Protein AF-A0A957ZGI3-F1 (afdb_monomer)

Nearest PDB structures (foldseek):
  1rm6-assembly1_D  TM=9.219E-01  e=2.304E-09  Thauera aromatica
  3hrd-assembly1_F  TM=8.662E-01  e=4.071E-09  Eubacterium barkeri
  8uem-assembly1_D  TM=8.784E-01  e=5.242E-09  Mycolicibacterium smegmatis MC2 155
  2w55-assembly4_H  TM=9.104E-01  e=8.692E-09  Rhodobacter capsulatus
  4zoh-assembly1_A-2  TM=8.832E-01  e=1.977E-08  Sulfurisphaera tokodaii str. 7

Sequence (151 aa):
ASIKLNDDGSFNLLVGATDLGTGSDTVLAQIAAETLGVPLEQIIIYSSDTDFTPFDTGAYASSTTYISGGAVLKAAEEVREQIVRHAANHLLTGMDADRLWLEDGAVVAPDGRRVSLETVALHSLHQADQHQIMATASHMSYISPPPFAAQ

Radius of gyration: 16.63 Å; Cα contacts (8 Å, |Δi|>4): 293; chains: 1; bounding box: 42×40×41 Å

Solvent-accessible surface area (backbone atoms only — not comparable to full-atom values): 8278 Å² total; per-residue (Å²): 40,33,34,34,63,34,62,82,44,32,31,44,37,27,28,28,50,46,64,88,83,79,52,50,63,59,55,42,38,44,49,34,16,63,63,51,19,35,61,57,91,40,47,48,75,45,60,61,40,81,93,79,21,43,92,50,98,42,69,51,93,88,36,44,70,62,37,54,29,45,5,34,43,51,11,28,51,53,31,41,49,52,53,37,45,49,35,20,73,72,75,44,65,96,45,63,41,91,64,45,46,58,50,85,44,20,45,36,41,88,90,69,53,71,44,44,35,27,58,51,35,43,36,30,46,74,72,45,90,64,40,79,57,51,31,71,29,78,51,83,75,99,66,81,82,82,87,83,85,87,133

Foldseek 3Di:
DKWFQDLQLAIEAAFAADDPPPCLQVLLLVLLCVLQQEPSVSYHYDYNDPVPHDDDPYDDPVCSCPFRSVQSNVFSNQLQLVLLVLCDVPPVDPDDSVQWDHHHQWIAHPVGDTDHSSRSQCCCCPPPVVDTRMGGGGGDDPDDDDDDDDD

Secondary structure (DSSP, 8-state):
-EEEE-TTS-EEEEE-PPPSSS-HHHHHHHHHHHHHT--GGGEEEEES-TTTSPP---S-TT-HHHHHHHHHHHHHHHHHHHHHHHIIIIISTT--GGG-EEETTEEE-TTS-EEEHHHHHHHHHHTSTT---EEE-----SS--------

pLDDT: mean 92.28, std 8.09, range [66.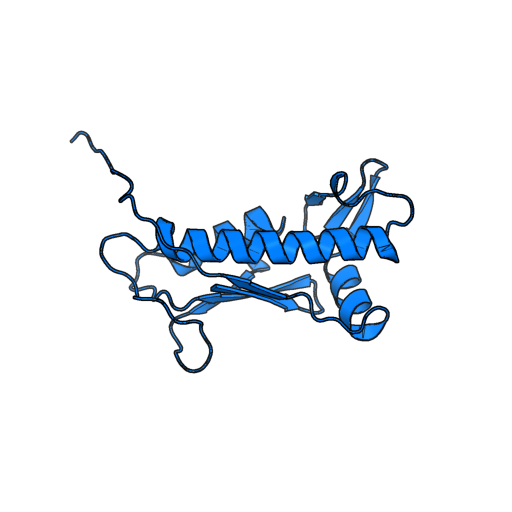62, 98.75]

Mean predicted aligned error: 4.52 Å

Structure (mmCIF, N/CA/C/O backbone):
data_AF-A0A957ZGI3-F1
#
_entry.id   AF-A0A957ZGI3-F1
#
loop_
_atom_site.group_PDB
_atom_site.id
_atom_site.type_symbol
_atom_site.label_atom_id
_atom_site.label_alt_id
_atom_site.label_comp_id
_atom_site.label_asym_id
_atom_site.label_entity_id
_atom_site.label_seq_id
_atom_site.pdbx_PDB_ins_code
_atom_site.Cartn_x
_atom_site.Cartn_y
_atom_site.Cartn_z
_atom_site.occupancy
_atom_site.B_iso_or_equiv
_atom_site.auth_seq_id
_atom_site.auth_comp_id
_atom_site.auth_asym_id
_atom_site.auth_atom_id
_atom_site.pdbx_PDB_model_num
ATOM 1 N N . ALA A 1 1 ? 2.728 -5.288 -9.309 1.00 93.56 1 ALA A N 1
ATOM 2 C CA . ALA A 1 1 ? 3.064 -4.770 -7.970 1.00 93.56 1 ALA A CA 1
ATOM 3 C C . ALA A 1 1 ? 2.307 -5.575 -6.929 1.00 93.56 1 ALA A C 1
ATOM 5 O O . ALA A 1 1 ? 1.181 -5.983 -7.205 1.00 93.56 1 ALA A O 1
ATOM 6 N N . SER A 1 2 ? 2.914 -5.798 -5.769 1.00 97.31 2 SER A N 1
ATOM 7 C CA . SER A 1 2 ? 2.282 -6.477 -4.637 1.00 97.31 2 SER A CA 1
ATOM 8 C C . SER A 1 2 ? 2.364 -5.593 -3.404 1.00 97.31 2 SER A C 1
ATOM 10 O O . SER A 1 2 ? 3.404 -4.988 -3.159 1.00 97.31 2 SER A O 1
ATOM 12 N N . ILE A 1 3 ? 1.278 -5.513 -2.640 1.00 98.62 3 ILE A N 1
ATOM 13 C CA . ILE A 1 3 ? 1.210 -4.748 -1.393 1.00 98.62 3 ILE A CA 1
ATOM 14 C C . ILE A 1 3 ? 0.700 -5.660 -0.289 1.00 98.62 3 ILE A C 1
ATOM 16 O O . ILE A 1 3 ? -0.259 -6.405 -0.491 1.00 98.62 3 ILE A O 1
ATOM 20 N N . LYS A 1 4 ? 1.331 -5.587 0.880 1.00 98.50 4 LYS A N 1
ATOM 21 C CA . LYS A 1 4 ? 0.937 -6.313 2.089 1.00 98.50 4 LYS A CA 1
ATOM 22 C C . LYS A 1 4 ? 0.885 -5.344 3.268 1.00 98.50 4 LYS A C 1
ATOM 24 O O . LYS A 1 4 ? 1.851 -4.622 3.488 1.00 98.50 4 LYS A O 1
ATOM 29 N N . LEU A 1 5 ? -0.207 -5.377 4.030 1.00 98.62 5 LEU A N 1
ATOM 30 C CA . LEU A 1 5 ? -0.311 -4.704 5.326 1.00 98.62 5 LEU A CA 1
ATOM 31 C C . LEU A 1 5 ? 0.455 -5.503 6.396 1.00 98.62 5 LEU A C 1
ATOM 33 O O . LEU A 1 5 ? 0.268 -6.715 6.521 1.00 98.62 5 LEU A O 1
ATOM 37 N N . ASN A 1 6 ? 1.317 -4.837 7.155 1.00 98.31 6 ASN A N 1
ATOM 38 C CA . ASN A 1 6 ? 2.039 -5.409 8.286 1.00 98.31 6 ASN A CA 1
ATOM 39 C C . ASN A 1 6 ? 1.270 -5.202 9.596 1.00 98.31 6 ASN A C 1
ATOM 41 O O . ASN A 1 6 ? 0.381 -4.355 9.690 1.00 98.31 6 ASN A O 1
ATOM 45 N N . ASP A 1 7 ? 1.645 -5.970 10.617 1.00 96.56 7 ASP A N 1
ATOM 46 C CA . ASP A 1 7 ? 0.960 -5.983 11.912 1.00 96.56 7 ASP A CA 1
ATOM 47 C C . ASP A 1 7 ? 1.017 -4.629 12.630 1.00 96.56 7 ASP A C 1
ATOM 49 O O . ASP A 1 7 ? 0.101 -4.313 13.376 1.00 96.56 7 ASP A O 1
ATOM 53 N N . ASP A 1 8 ? 2.050 -3.821 12.372 1.00 97.12 8 ASP A N 1
ATOM 54 C CA . ASP A 1 8 ? 2.252 -2.480 12.936 1.00 97.12 8 ASP A CA 1
ATOM 55 C C . ASP A 1 8 ? 1.525 -1.360 12.164 1.00 97.12 8 ASP A C 1
ATOM 57 O O . ASP A 1 8 ? 1.635 -0.186 12.515 1.00 97.12 8 ASP A O 1
ATOM 61 N N . GLY A 1 9 ? 0.777 -1.703 11.111 1.00 97.12 9 GLY A N 1
ATOM 62 C CA . GLY A 1 9 ? 0.080 -0.741 10.257 1.00 97.12 9 GLY A CA 1
ATOM 63 C C . GLY A 1 9 ? 0.911 -0.182 9.096 1.00 97.12 9 GLY A C 1
ATOM 64 O O . GLY A 1 9 ? 0.366 0.587 8.301 1.00 97.12 9 GLY A O 1
ATOM 65 N N . SER A 1 10 ? 2.184 -0.574 8.965 1.00 98.38 10 SER A N 1
ATOM 66 C CA . SER A 1 10 ? 3.018 -0.254 7.799 1.00 98.38 10 SER A CA 1
ATOM 67 C C . SER A 1 10 ? 2.687 -1.151 6.600 1.00 98.38 10 SER A C 1
ATOM 69 O O . SER A 1 10 ? 1.980 -2.154 6.723 1.00 98.38 10 SER A O 1
ATOM 71 N N . PHE A 1 11 ? 3.211 -0.824 5.419 1.00 98.69 11 PHE A N 1
ATOM 72 C CA . PHE A 1 11 ? 2.992 -1.600 4.202 1.00 98.69 11 PHE A CA 1
ATOM 73 C C . PHE A 1 11 ? 4.297 -1.996 3.532 1.00 98.69 11 PHE A C 1
ATOM 75 O O . PHE A 1 11 ? 5.139 -1.152 3.238 1.00 98.69 11 PHE A O 1
ATOM 82 N N . ASN A 1 12 ? 4.407 -3.271 3.171 1.00 98.38 12 ASN A N 1
ATOM 83 C CA . ASN A 1 12 ? 5.433 -3.722 2.241 1.00 98.38 12 ASN A CA 1
ATOM 84 C C . ASN A 1 12 ? 4.920 -3.547 0.812 1.00 98.38 12 ASN A C 1
ATOM 86 O O . ASN A 1 12 ? 3.905 -4.146 0.444 1.00 98.38 12 ASN A O 1
ATOM 90 N N . L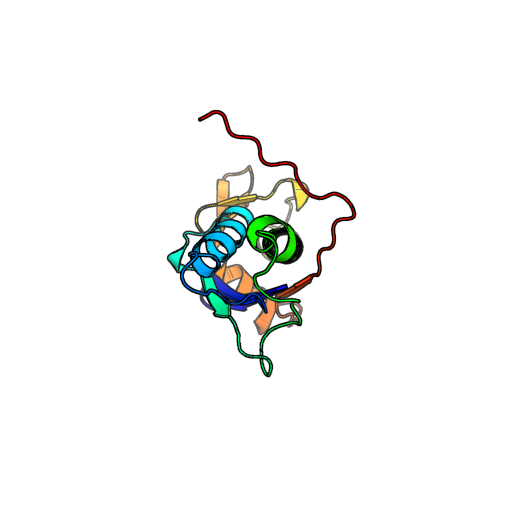EU A 1 13 ? 5.639 -2.772 0.005 1.00 97.88 13 LEU A N 1
ATOM 91 C CA . LEU A 1 13 ? 5.392 -2.573 -1.419 1.00 97.88 13 LEU A CA 1
ATOM 92 C C . LEU A 1 13 ? 6.491 -3.267 -2.228 1.00 97.88 13 LEU A C 1
ATOM 94 O O . LEU A 1 13 ? 7.647 -2.863 -2.187 1.00 97.88 13 LEU A O 1
ATOM 98 N N . LEU A 1 14 ? 6.130 -4.296 -2.989 1.00 96.38 14 LEU A N 1
ATOM 99 C CA . LEU A 1 14 ? 7.049 -5.028 -3.853 1.00 96.38 14 LEU A CA 1
ATOM 100 C C . LEU A 1 14 ? 6.794 -4.649 -5.313 1.00 96.38 14 LEU A C 1
ATOM 102 O O . LEU A 1 14 ? 5.689 -4.833 -5.848 1.00 96.38 14 LEU A O 1
ATOM 106 N N . VAL A 1 15 ? 7.831 -4.141 -5.974 1.00 93.31 15 VAL A N 1
ATOM 107 C CA . VAL A 1 15 ? 7.779 -3.678 -7.365 1.00 93.31 15 VAL A CA 1
ATOM 108 C C . VAL A 1 15 ? 8.934 -4.264 -8.168 1.00 93.31 15 VAL A C 1
ATOM 110 O O . VAL A 1 15 ? 10.073 -4.257 -7.724 1.00 93.31 15 VAL A O 1
ATOM 113 N N . GLY A 1 16 ? 8.651 -4.771 -9.368 1.00 87.06 16 GLY A N 1
ATOM 114 C CA . GLY A 1 16 ? 9.712 -5.235 -10.269 1.00 87.06 16 GLY A CA 1
ATOM 115 C C . GLY A 1 16 ? 10.441 -4.091 -10.978 1.00 87.06 16 GLY A C 1
ATOM 116 O O . GLY A 1 16 ? 11.500 -4.307 -11.561 1.00 87.06 16 GLY A O 1
ATOM 117 N N . ALA A 1 17 ? 9.875 -2.878 -10.956 1.00 84.69 17 ALA A N 1
ATOM 118 C CA . ALA A 1 17 ? 10.495 -1.701 -11.545 1.00 84.69 17 ALA A CA 1
ATOM 119 C C . ALA A 1 17 ? 11.851 -1.422 -10.885 1.00 84.69 17 ALA A C 1
ATOM 121 O O . ALA A 1 17 ? 11.959 -1.406 -9.661 1.00 84.69 17 ALA A O 1
ATOM 122 N N . THR A 1 18 ? 12.870 -1.183 -11.708 1.00 83.50 18 THR A N 1
ATOM 123 C CA . THR A 1 18 ? 14.217 -0.856 -11.237 1.00 83.50 18 THR A CA 1
ATOM 124 C C . THR A 1 18 ? 14.429 0.645 -11.216 1.00 83.50 18 THR A C 1
ATOM 126 O O . THR A 1 18 ? 14.328 1.290 -12.262 1.00 83.50 18 THR A O 1
ATOM 129 N N . ASP A 1 19 ? 14.787 1.193 -10.057 1.00 83.12 19 ASP A N 1
ATOM 130 C CA . ASP A 1 19 ? 15.237 2.578 -9.980 1.00 83.12 19 ASP A CA 1
ATOM 131 C C . ASP A 1 19 ? 16.718 2.690 -10.357 1.00 83.12 19 ASP A C 1
ATOM 133 O O . ASP A 1 19 ? 17.604 2.153 -9.694 1.00 83.12 19 ASP A O 1
ATOM 137 N N . LEU A 1 20 ? 16.993 3.419 -11.438 1.00 83.56 20 LEU A N 1
ATOM 138 C CA . LEU A 1 20 ? 18.343 3.686 -11.945 1.00 83.56 20 LEU A CA 1
ATOM 139 C C . LEU A 1 20 ? 18.801 5.123 -11.631 1.00 83.56 20 LEU A C 1
ATOM 141 O O . LEU A 1 20 ? 19.591 5.704 -12.375 1.00 83.56 20 LEU A O 1
ATOM 145 N N . GLY A 1 21 ? 18.283 5.713 -10.548 1.00 82.88 21 GLY A N 1
ATOM 146 C CA . GLY A 1 21 ? 18.547 7.101 -10.143 1.00 82.88 21 GLY A CA 1
ATOM 147 C C . GLY A 1 21 ? 17.494 8.099 -10.631 1.00 82.88 21 GLY A C 1
ATOM 148 O O . GLY A 1 21 ? 17.736 9.304 -10.638 1.00 82.88 21 GLY A O 1
ATOM 149 N N . THR A 1 22 ? 16.331 7.600 -11.050 1.00 82.06 22 THR A N 1
ATOM 150 C CA . THR A 1 22 ? 15.179 8.399 -11.496 1.00 82.06 22 THR A CA 1
ATOM 151 C C . THR A 1 22 ? 14.254 8.799 -10.349 1.00 82.06 22 THR A C 1
ATOM 153 O O . THR A 1 22 ? 13.443 9.708 -10.517 1.00 82.06 22 THR A O 1
ATOM 156 N N . GLY A 1 23 ? 14.373 8.137 -9.194 1.00 87.94 23 GLY A N 1
ATOM 157 C CA . GLY A 1 23 ? 13.487 8.331 -8.050 1.00 87.94 23 GLY A CA 1
ATOM 158 C C . GLY A 1 23 ? 12.160 7.585 -8.191 1.00 87.94 23 GLY A C 1
ATOM 159 O O . GLY A 1 23 ? 11.171 7.989 -7.577 1.00 87.94 23 GLY A O 1
ATOM 160 N N . SER A 1 24 ? 12.106 6.526 -9.011 1.00 88.81 24 SER A N 1
ATOM 161 C CA . SER A 1 24 ? 10.888 5.734 -9.199 1.00 88.81 24 SER A CA 1
ATOM 162 C C . SER A 1 24 ? 10.423 5.089 -7.904 1.00 88.81 24 SER A C 1
ATOM 164 O O . SER A 1 24 ? 9.219 5.023 -7.681 1.00 88.81 24 SER A O 1
ATOM 166 N N . ASP A 1 25 ? 11.341 4.682 -7.028 1.00 92.44 25 ASP A N 1
ATOM 167 C CA . ASP A 1 25 ? 10.976 4.057 -5.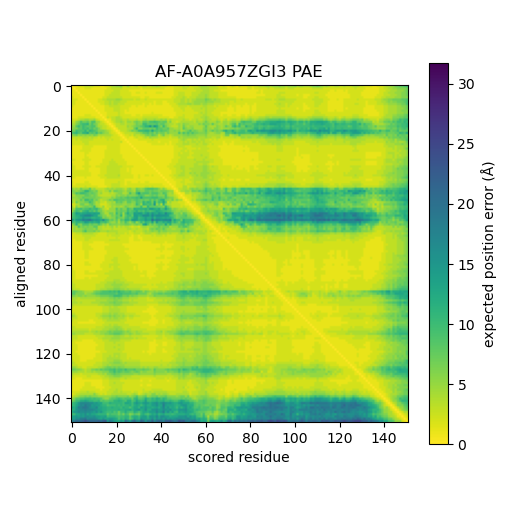756 1.00 92.44 25 ASP A CA 1
ATOM 168 C C . ASP A 1 25 ? 10.167 5.027 -4.884 1.00 92.44 25 ASP A C 1
ATOM 170 O O . ASP A 1 25 ? 9.091 4.685 -4.392 1.00 92.44 25 ASP A O 1
ATOM 174 N N . THR A 1 26 ? 10.611 6.283 -4.799 1.00 94.31 26 THR A N 1
ATOM 175 C CA . THR A 1 26 ? 9.890 7.352 -4.095 1.00 94.31 26 THR A CA 1
ATOM 176 C C . THR A 1 26 ? 8.523 7.616 -4.719 1.00 94.31 26 THR A C 1
ATOM 178 O O . THR A 1 26 ? 7.528 7.693 -4.004 1.00 94.31 26 THR A O 1
ATOM 181 N N . VAL A 1 27 ? 8.451 7.736 -6.048 1.00 94.56 27 VAL A N 1
ATOM 182 C CA . VAL A 1 27 ? 7.191 8.027 -6.754 1.00 94.56 27 VAL A CA 1
ATOM 183 C C . VAL A 1 27 ? 6.175 6.899 -6.563 1.00 94.56 27 VAL A C 1
ATOM 185 O O . VAL A 1 27 ? 5.005 7.157 -6.289 1.00 94.56 27 VAL A O 1
ATOM 188 N N . LEU A 1 28 ? 6.606 5.643 -6.676 1.00 95.94 28 LEU A N 1
ATOM 189 C CA . LEU A 1 28 ? 5.736 4.481 -6.491 1.00 95.94 28 LEU A CA 1
ATOM 190 C C . LEU A 1 28 ? 5.272 4.359 -5.035 1.00 95.94 28 LEU A C 1
ATOM 192 O O . LEU A 1 28 ? 4.095 4.090 -4.793 1.00 95.94 28 LEU A O 1
ATOM 196 N N . ALA A 1 29 ? 6.156 4.618 -4.071 1.00 97.31 29 ALA A N 1
ATOM 197 C CA . ALA A 1 29 ? 5.792 4.648 -2.661 1.00 97.31 29 ALA A CA 1
ATOM 198 C C . ALA A 1 29 ? 4.784 5.768 -2.349 1.00 97.31 29 ALA A C 1
ATOM 200 O O . ALA A 1 29 ? 3.829 5.531 -1.615 1.00 97.31 29 ALA A O 1
ATOM 201 N N . GLN A 1 30 ? 4.918 6.949 -2.964 1.00 98.06 30 GLN A N 1
ATOM 202 C CA . GLN A 1 30 ? 3.950 8.045 -2.825 1.00 98.06 30 GLN A CA 1
ATOM 203 C C . GLN A 1 30 ? 2.563 7.682 -3.372 1.00 98.06 30 GLN A C 1
ATOM 205 O O . GLN A 1 30 ? 1.563 7.984 -2.726 1.00 98.06 30 GLN A O 1
ATOM 210 N N . ILE A 1 31 ? 2.488 6.993 -4.518 1.00 98.12 31 ILE A N 1
ATOM 211 C CA . ILE A 1 31 ? 1.213 6.503 -5.072 1.00 98.12 31 ILE A CA 1
ATOM 212 C C . ILE A 1 31 ? 0.519 5.562 -4.077 1.00 98.12 31 ILE A C 1
ATOM 214 O O . ILE A 1 31 ? -0.683 5.693 -3.835 1.00 98.12 31 ILE A O 1
ATOM 218 N N . ALA A 1 32 ? 1.265 4.622 -3.488 1.00 98.31 32 ALA A N 1
ATOM 219 C CA . ALA A 1 32 ? 0.724 3.710 -2.484 1.00 98.31 32 ALA A CA 1
ATOM 220 C C . ALA A 1 32 ? 0.289 4.452 -1.209 1.00 98.31 32 ALA A C 1
ATOM 222 O O . ALA A 1 32 ? -0.826 4.233 -0.741 1.00 98.31 32 ALA A O 1
ATOM 223 N N . ALA A 1 33 ? 1.136 5.342 -0.683 1.00 98.44 33 ALA A N 1
ATOM 224 C CA . ALA A 1 33 ? 0.890 6.101 0.542 1.00 98.44 33 ALA A CA 1
AT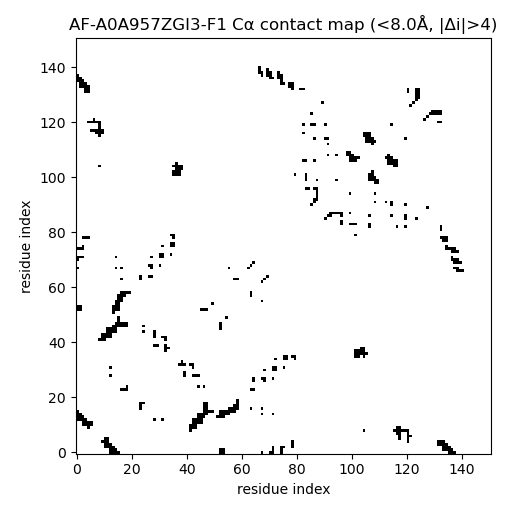OM 225 C C . ALA A 1 33 ? -0.402 6.927 0.465 1.00 98.44 33 ALA A C 1
ATOM 227 O O . ALA A 1 33 ? -1.258 6.813 1.342 1.00 98.44 33 ALA A O 1
ATOM 228 N N . GLU A 1 34 ? -0.582 7.678 -0.627 1.00 98.12 34 GLU A N 1
ATOM 229 C CA . GLU A 1 34 ? -1.781 8.491 -0.863 1.00 98.12 34 GLU A CA 1
ATOM 230 C C . GLU A 1 34 ? -3.038 7.615 -0.950 1.00 98.12 34 GLU A C 1
ATOM 232 O O . GLU A 1 34 ? -4.047 7.883 -0.302 1.00 98.12 34 GLU A O 1
ATOM 237 N N . THR A 1 35 ? -2.963 6.511 -1.700 1.00 98.44 35 THR A N 1
ATOM 238 C CA . THR A 1 35 ? -4.102 5.593 -1.872 1.00 98.44 35 THR A CA 1
ATOM 239 C C . THR A 1 35 ? -4.501 4.923 -0.552 1.00 98.44 35 THR A C 1
ATOM 241 O O . THR A 1 35 ? -5.681 4.657 -0.316 1.00 98.44 35 THR A O 1
ATOM 244 N N . LEU A 1 36 ? -3.528 4.649 0.320 1.00 98.56 36 LEU A N 1
ATOM 245 C CA . LEU A 1 36 ? -3.718 3.958 1.598 1.00 98.56 36 LEU A CA 1
ATOM 246 C C . LEU A 1 36 ? -3.924 4.912 2.787 1.00 98.56 36 LEU A C 1
ATOM 248 O O . LEU A 1 36 ? -4.162 4.443 3.898 1.00 98.56 36 LEU A O 1
ATOM 252 N N . GLY A 1 37 ? -3.873 6.231 2.574 1.00 97.75 37 GLY A N 1
ATOM 253 C CA . GLY A 1 37 ? -4.096 7.234 3.619 1.00 97.75 37 GLY A CA 1
ATOM 254 C C . GLY A 1 37 ? -3.039 7.212 4.727 1.00 97.75 37 GLY A C 1
ATOM 255 O O . GLY A 1 37 ? -3.376 7.391 5.901 1.00 97.75 37 GLY A O 1
ATOM 256 N N . VAL A 1 38 ? -1.776 6.956 4.375 1.00 98.50 38 VAL A N 1
ATOM 257 C CA . VAL A 1 38 ? -0.638 6.897 5.310 1.00 98.50 38 VAL A CA 1
ATOM 258 C C . VAL A 1 38 ? 0.483 7.847 4.896 1.00 98.50 38 VAL A C 1
ATOM 260 O O . VAL A 1 38 ? 0.612 8.166 3.715 1.00 98.50 38 VAL A O 1
ATOM 263 N N . PRO A 1 39 ? 1.329 8.298 5.840 1.00 97.69 39 PRO A N 1
ATOM 264 C CA . PRO A 1 39 ? 2.537 9.030 5.485 1.00 97.69 39 PRO A CA 1
ATOM 265 C C . PRO A 1 39 ? 3.539 8.116 4.758 1.00 97.69 39 PRO A C 1
ATOM 267 O O . PRO A 1 39 ? 3.521 6.894 4.919 1.00 97.69 39 PRO A O 1
ATOM 270 N N . LEU A 1 40 ? 4.425 8.709 3.952 1.00 97.31 40 LEU A N 1
ATOM 271 C CA . LEU A 1 40 ? 5.353 7.974 3.082 1.00 97.31 40 LEU A CA 1
ATOM 272 C C . LEU A 1 40 ? 6.256 7.005 3.861 1.00 97.31 40 LEU A C 1
ATOM 274 O O . LEU A 1 40 ? 6.574 5.928 3.365 1.00 97.31 40 LEU A O 1
ATOM 278 N N . GLU A 1 41 ? 6.631 7.357 5.089 1.00 97.19 41 GLU A N 1
ATOM 279 C CA . GLU A 1 41 ? 7.496 6.560 5.962 1.00 97.19 41 GLU A CA 1
ATOM 280 C C . GLU A 1 41 ? 6.869 5.217 6.372 1.00 97.19 41 GLU A C 1
ATOM 282 O O . GLU A 1 41 ? 7.579 4.332 6.842 1.00 97.19 41 GLU A O 1
ATOM 287 N N . GLN A 1 42 ? 5.556 5.049 6.185 1.00 97.81 42 GLN A N 1
ATOM 288 C CA . GLN A 1 42 ? 4.846 3.787 6.414 1.00 97.81 42 GLN A CA 1
ATOM 289 C C . GLN A 1 42 ? 4.910 2.835 5.213 1.00 97.81 42 GLN A C 1
ATOM 291 O O . GLN A 1 42 ? 4.427 1.709 5.309 1.00 97.81 42 GLN A O 1
ATOM 296 N N . ILE A 1 43 ? 5.490 3.252 4.082 1.00 98.38 43 ILE A N 1
ATOM 297 C CA . ILE A 1 43 ? 5.666 2.404 2.901 1.00 98.38 43 ILE A CA 1
ATOM 298 C C . ILE A 1 43 ? 7.111 1.906 2.830 1.00 98.38 43 ILE A C 1
ATOM 300 O O . ILE A 1 43 ? 8.041 2.654 2.531 1.00 98.38 43 ILE A O 1
ATOM 304 N N . ILE A 1 44 ? 7.294 0.606 3.050 1.00 97.50 44 ILE A N 1
ATOM 305 C CA . ILE A 1 44 ? 8.571 -0.094 2.918 1.00 97.50 44 ILE A CA 1
ATOM 306 C C . ILE A 1 44 ? 8.633 -0.697 1.517 1.00 97.50 44 ILE A C 1
ATOM 308 O O . ILE A 1 44 ? 7.964 -1.688 1.216 1.00 97.50 44 ILE A O 1
ATOM 312 N N . ILE A 1 45 ? 9.427 -0.084 0.644 1.00 95.19 45 ILE A N 1
ATOM 313 C CA . ILE A 1 45 ? 9.563 -0.523 -0.743 1.00 95.19 45 ILE A CA 1
ATOM 314 C C . ILE A 1 45 ? 10.694 -1.545 -0.911 1.00 95.19 45 ILE A C 1
ATOM 316 O O . ILE A 1 45 ? 11.808 -1.355 -0.427 1.00 95.19 45 ILE A O 1
ATOM 320 N N . TYR A 1 46 ? 10.399 -2.619 -1.637 1.00 92.50 46 TYR A N 1
ATOM 321 C CA . TYR A 1 46 ? 11.359 -3.605 -2.118 1.00 92.50 46 TYR A CA 1
ATOM 322 C C . TYR A 1 46 ? 11.302 -3.617 -3.645 1.00 92.50 46 TYR A C 1
ATOM 324 O O . TYR A 1 46 ? 10.272 -3.962 -4.235 1.00 92.50 46 TYR A O 1
ATOM 332 N N . SER A 1 47 ? 12.402 -3.225 -4.280 1.00 87.50 47 SER A N 1
ATOM 333 C CA . SER A 1 47 ? 12.527 -3.135 -5.731 1.00 87.50 47 SER A CA 1
ATOM 334 C C . SER A 1 47 ? 13.645 -4.044 -6.252 1.00 87.50 47 SER A C 1
ATOM 336 O O . SER A 1 47 ? 14.581 -4.383 -5.529 1.00 87.50 47 SER A O 1
ATOM 338 N N . SER A 1 48 ? 13.566 -4.422 -7.530 1.00 78.19 48 SER A N 1
ATOM 339 C CA . SER A 1 48 ? 14.690 -4.989 -8.304 1.00 78.19 48 SER A CA 1
ATOM 340 C C . SER A 1 48 ? 15.267 -6.342 -7.854 1.00 78.19 48 SER A C 1
ATOM 342 O O . SER A 1 48 ? 16.376 -6.687 -8.261 1.00 78.19 48 SER A O 1
ATOM 344 N N . ASP A 1 49 ? 14.535 -7.128 -7.066 1.00 82.81 49 ASP A N 1
ATOM 345 C CA . ASP A 1 49 ? 14.928 -8.493 -6.699 1.00 82.81 49 ASP A CA 1
ATOM 346 C C . ASP A 1 49 ? 13.964 -9.495 -7.340 1.00 82.81 49 ASP A C 1
ATOM 348 O O . ASP A 1 49 ? 12.799 -9.575 -6.955 1.00 82.81 49 ASP A O 1
ATOM 352 N N . THR A 1 50 ? 14.415 -10.237 -8.351 1.00 78.75 50 THR A N 1
ATOM 353 C CA . THR A 1 50 ? 13.548 -11.144 -9.120 1.00 78.75 50 THR A CA 1
ATOM 354 C C . THR A 1 50 ? 13.079 -12.362 -8.332 1.00 78.75 50 THR A C 1
ATOM 356 O O . THR A 1 50 ? 12.110 -12.995 -8.747 1.00 78.75 50 THR A O 1
ATOM 359 N N . ASP A 1 51 ? 13.732 -12.690 -7.215 1.00 76.25 51 ASP A N 1
ATOM 360 C CA . ASP A 1 51 ? 13.292 -13.786 -6.349 1.00 76.25 5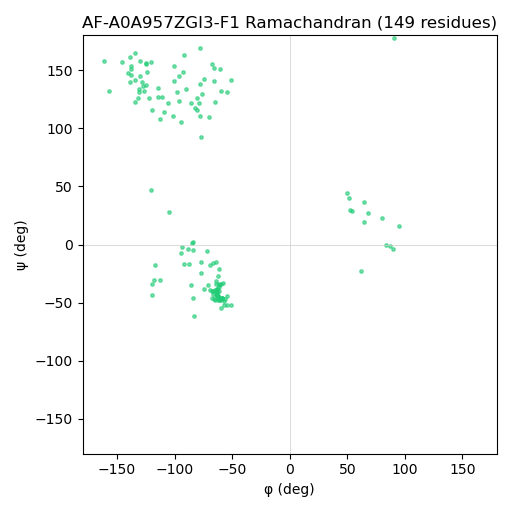1 ASP A CA 1
ATOM 361 C C . ASP A 1 51 ? 12.089 -13.367 -5.487 1.00 76.25 51 ASP A C 1
ATOM 363 O O . ASP A 1 51 ? 11.292 -14.217 -5.084 1.00 76.25 51 ASP A O 1
ATOM 367 N N . PHE A 1 52 ? 11.917 -12.062 -5.235 1.00 80.19 52 PHE A N 1
ATOM 368 C CA . PHE A 1 52 ? 10.891 -11.538 -4.325 1.00 80.19 52 PHE A CA 1
ATOM 369 C C . PHE A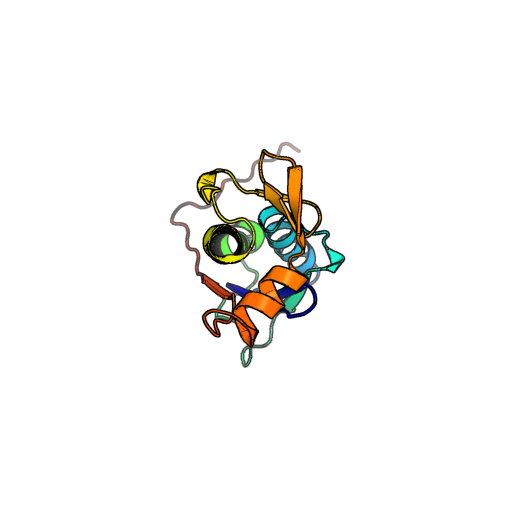 1 52 ? 9.859 -10.620 -4.992 1.00 80.19 52 PHE A C 1
ATOM 371 O O . PHE A 1 52 ? 8.713 -10.565 -4.547 1.00 80.19 52 PHE A O 1
ATOM 378 N N . THR A 1 53 ? 10.225 -9.889 -6.044 1.00 85.94 53 THR A N 1
ATOM 379 C CA . THR A 1 53 ? 9.375 -8.861 -6.659 1.00 85.94 53 THR A CA 1
ATOM 380 C C . THR A 1 53 ? 8.596 -9.393 -7.867 1.00 85.94 53 THR A C 1
ATOM 382 O O . THR A 1 53 ? 9.096 -10.235 -8.616 1.00 85.94 53 THR A O 1
ATOM 385 N N . PRO A 1 54 ? 7.353 -8.921 -8.099 1.00 79.38 54 PRO A N 1
ATOM 386 C CA . PRO A 1 54 ? 6.582 -9.318 -9.273 1.00 79.38 54 PRO A CA 1
ATOM 387 C C . PRO A 1 54 ? 7.284 -8.925 -10.571 1.00 79.38 54 PRO A C 1
ATOM 389 O O . PRO A 1 54 ? 7.938 -7.887 -10.624 1.00 79.38 54 PRO A O 1
ATOM 392 N N . PHE A 1 55 ? 7.053 -9.691 -11.639 1.00 84.62 55 PHE A N 1
ATOM 393 C CA . PHE A 1 55 ? 7.587 -9.362 -12.959 1.00 84.62 55 PHE A CA 1
ATOM 394 C C . PHE A 1 55 ? 7.205 -7.938 -13.391 1.00 84.62 55 PHE A C 1
ATOM 396 O O . PHE A 1 55 ? 6.033 -7.552 -13.364 1.00 84.62 55 PHE A O 1
ATOM 403 N N . ASP A 1 56 ? 8.208 -7.196 -13.842 1.00 81.06 56 ASP A N 1
ATOM 404 C CA . ASP A 1 56 ? 8.086 -5.905 -14.500 1.00 81.06 56 ASP A CA 1
ATOM 405 C C . ASP A 1 56 ? 9.076 -5.899 -15.669 1.00 81.06 56 ASP A C 1
ATOM 407 O O . ASP A 1 56 ? 10.150 -6.500 -15.613 1.00 81.06 56 ASP A O 1
ATOM 411 N N . THR A 1 57 ? 8.703 -5.239 -16.756 1.00 77.12 57 THR A N 1
ATOM 412 C CA . THR A 1 57 ? 9.552 -5.094 -17.941 1.00 77.12 57 THR A CA 1
ATOM 413 C C . THR A 1 57 ? 10.730 -4.131 -17.723 1.00 77.12 57 THR A C 1
ATOM 415 O O . THR A 1 57 ? 11.597 -4.018 -18.590 1.00 77.12 57 THR A O 1
ATOM 418 N N . GLY A 1 58 ? 10.783 -3.463 -16.570 1.00 72.62 58 GLY A N 1
ATOM 419 C CA . GLY A 1 58 ? 11.867 -2.595 -16.132 1.00 72.62 58 GLY A CA 1
ATOM 420 C C . GLY A 1 58 ? 11.671 -1.137 -16.542 1.00 72.62 58 GLY A C 1
ATOM 421 O O . GLY A 1 58 ? 10.721 -0.765 -17.232 1.00 72.62 58 GLY A O 1
ATOM 422 N N . ALA A 1 59 ? 12.607 -0.285 -16.123 1.00 75.38 59 ALA A N 1
ATOM 423 C CA . ALA A 1 59 ? 12.583 1.138 -16.439 1.00 75.38 59 ALA A CA 1
ATOM 424 C C . ALA A 1 59 ? 13.049 1.401 -17.883 1.00 75.38 59 ALA A C 1
ATOM 426 O O . ALA A 1 59 ? 14.236 1.582 -18.156 1.00 75.38 59 ALA A O 1
ATOM 427 N N . TYR A 1 60 ? 12.103 1.451 -18.821 1.00 66.62 60 TYR A N 1
ATOM 428 C CA . TYR A 1 60 ? 12.339 1.890 -20.199 1.00 66.62 60 TYR A CA 1
ATOM 429 C C . TYR A 1 60 ? 11.193 2.769 -20.714 1.00 66.62 60 TYR A C 1
ATOM 431 O O . TYR A 1 60 ? 10.088 2.781 -20.166 1.00 66.62 60 TYR A O 1
ATOM 439 N N . ALA A 1 61 ? 11.467 3.533 -21.776 1.00 73.25 61 ALA A N 1
ATOM 440 C CA . ALA A 1 61 ? 10.492 4.384 -22.471 1.00 73.25 61 ALA A CA 1
ATOM 441 C C . ALA A 1 61 ? 9.736 5.389 -21.571 1.00 73.25 61 ALA A C 1
ATOM 443 O O . ALA A 1 61 ? 8.591 5.731 -21.861 1.00 73.25 61 ALA A O 1
ATOM 444 N N . SER A 1 62 ? 10.356 5.841 -20.473 1.00 75.44 62 SER A N 1
ATOM 445 C CA . SER A 1 62 ? 9.728 6.722 -19.471 1.00 75.44 62 SER A CA 1
ATOM 446 C C . SER A 1 62 ? 8.382 6.193 -18.951 1.00 75.44 62 SER A C 1
ATOM 448 O O . SER A 1 62 ? 7.490 6.964 -18.603 1.00 75.44 62 SER A O 1
ATOM 450 N N . SER A 1 63 ? 8.217 4.867 -18.927 1.00 79.19 63 SER A N 1
ATOM 451 C CA . SER A 1 63 ? 6.930 4.220 -18.671 1.00 79.19 63 SER A CA 1
ATOM 452 C C . SER A 1 63 ? 6.680 3.895 -17.199 1.00 79.19 63 SER A C 1
ATOM 454 O O . SER A 1 63 ? 5.525 3.704 -16.829 1.00 79.19 63 SER A O 1
ATOM 456 N N . THR A 1 64 ? 7.717 3.894 -16.352 1.00 79.50 64 THR A N 1
ATOM 457 C CA . THR A 1 64 ? 7.668 3.423 -14.957 1.00 79.50 64 THR A CA 1
ATOM 458 C C . THR A 1 64 ? 6.524 4.039 -14.151 1.00 79.50 64 THR A C 1
ATOM 460 O O . THR A 1 64 ? 5.707 3.319 -13.582 1.00 79.50 64 THR A O 1
ATOM 463 N N . THR A 1 65 ? 6.393 5.369 -14.149 1.00 82.56 65 THR A N 1
ATOM 464 C CA . THR A 1 65 ? 5.324 6.055 -13.402 1.00 82.56 65 THR A CA 1
ATOM 465 C C . THR A 1 65 ? 3.933 5.660 -13.889 1.00 82.56 65 THR A C 1
ATOM 467 O O . THR A 1 65 ? 3.008 5.537 -13.096 1.00 82.56 65 THR A O 1
ATOM 470 N N . TYR A 1 66 ? 3.769 5.451 -15.192 1.00 84.38 66 TYR A N 1
ATOM 471 C CA . TYR A 1 66 ? 2.461 5.186 -15.778 1.00 84.38 66 TYR A CA 1
ATOM 472 C C . TYR A 1 66 ? 2.072 3.705 -15.686 1.00 84.38 66 TYR A C 1
ATOM 474 O O . TYR A 1 66 ? 0.965 3.372 -15.275 1.00 84.38 66 TYR A O 1
ATOM 482 N N . ILE A 1 67 ? 2.993 2.807 -16.032 1.00 90.44 67 ILE A N 1
ATOM 483 C CA . ILE A 1 67 ? 2.757 1.364 -16.079 1.00 90.44 67 ILE A CA 1
ATOM 484 C C . ILE A 1 67 ? 2.910 0.758 -14.687 1.00 90.44 67 ILE A C 1
ATOM 486 O O . ILE A 1 67 ? 1.937 0.242 -14.134 1.00 90.44 67 ILE A O 1
ATOM 490 N N . SER A 1 68 ? 4.097 0.858 -14.087 1.00 91.38 68 SER A N 1
ATOM 491 C CA . SER A 1 68 ? 4.350 0.312 -12.753 1.00 91.38 68 SER A CA 1
ATOM 492 C C . SER A 1 68 ? 3.531 1.065 -11.704 1.00 91.38 68 SER A C 1
ATOM 494 O O . SER A 1 68 ? 2.908 0.427 -10.858 1.00 91.38 68 SER A O 1
ATOM 496 N N . GLY A 1 69 ? 3.408 2.393 -11.815 1.00 93.06 69 GLY A N 1
ATOM 497 C CA . GLY A 1 69 ? 2.535 3.182 -10.937 1.00 93.06 69 GLY A CA 1
ATOM 498 C C . GLY A 1 69 ? 1.056 2.817 -11.071 1.00 93.06 69 GLY A C 1
ATOM 499 O O . GLY A 1 69 ? 0.372 2.675 -10.061 1.00 93.06 69 GLY A O 1
ATOM 500 N N . GLY A 1 70 ? 0.571 2.534 -12.284 1.00 94.31 70 GLY A N 1
ATOM 501 C CA . GLY A 1 70 ? -0.782 2.010 -12.492 1.00 94.31 70 GLY A CA 1
ATOM 502 C C . GLY A 1 70 ? -1.005 0.628 -11.865 1.00 94.31 70 GLY A C 1
ATOM 503 O O . GLY A 1 70 ? -2.117 0.318 -11.439 1.00 94.31 70 GLY A O 1
ATOM 504 N N . ALA A 1 71 ? 0.031 -0.213 -11.784 1.00 95.56 71 ALA A N 1
ATOM 505 C CA . ALA A 1 71 ? -0.042 -1.494 -11.082 1.00 95.56 71 ALA A CA 1
ATOM 506 C C . ALA A 1 71 ? -0.035 -1.312 -9.555 1.00 95.56 71 ALA A C 1
ATOM 508 O O . ALA A 1 71 ? -0.749 -2.034 -8.862 1.00 95.56 71 ALA A O 1
ATOM 509 N N . VAL A 1 72 ? 0.745 -0.354 -9.040 1.00 97.62 72 VAL A N 1
ATOM 510 C CA . VAL A 1 72 ? 0.755 0.016 -7.614 1.00 97.62 72 VAL A CA 1
ATOM 511 C C . VAL A 1 72 ? -0.605 0.551 -7.185 1.00 97.62 72 VAL A C 1
ATOM 513 O O . VAL A 1 72 ? -1.142 0.063 -6.197 1.00 97.62 72 VAL A O 1
ATOM 516 N N . LEU A 1 73 ? -1.187 1.478 -7.952 1.00 98.19 73 LEU A N 1
ATOM 517 C CA . LEU A 1 73 ? -2.504 2.051 -7.670 1.00 98.19 73 LEU A CA 1
ATOM 518 C C . LEU A 1 73 ? -3.567 0.958 -7.515 1.00 98.19 73 LEU A C 1
ATOM 520 O O . LEU A 1 73 ? -4.224 0.889 -6.484 1.00 98.19 73 LEU A O 1
ATOM 524 N N . LYS A 1 74 ? -3.668 0.043 -8.486 1.00 98.12 74 LYS A N 1
ATOM 525 C CA . LYS A 1 74 ? -4.634 -1.066 -8.427 1.00 98.12 74 LYS A CA 1
ATOM 526 C C . LYS A 1 74 ? -4.436 -1.961 -7.204 1.00 98.12 74 LYS A C 1
ATOM 528 O O . LYS A 1 74 ? -5.399 -2.296 -6.524 1.00 98.12 74 LYS A O 1
ATOM 533 N N . ALA A 1 75 ? -3.189 -2.341 -6.909 1.00 98.50 75 ALA A N 1
ATOM 534 C CA . ALA A 1 75 ? -2.898 -3.163 -5.736 1.00 98.50 75 ALA A CA 1
ATOM 535 C C . ALA A 1 75 ? -3.265 -2.428 -4.434 1.00 98.50 75 ALA A C 1
ATOM 537 O O . ALA A 1 75 ? -3.792 -3.040 -3.507 1.00 98.50 75 ALA A O 1
ATOM 538 N N . ALA A 1 76 ? -3.015 -1.119 -4.369 1.00 98.62 76 ALA A N 1
ATOM 539 C CA . ALA A 1 76 ? -3.342 -0.295 -3.212 1.00 98.62 76 ALA A CA 1
ATOM 540 C C . ALA A 1 76 ? -4.859 -0.121 -3.042 1.00 98.62 76 ALA A C 1
ATOM 542 O O . ALA A 1 76 ? -5.351 -0.207 -1.920 1.00 98.62 76 ALA A O 1
ATOM 543 N N . GLU A 1 77 ? -5.614 0.047 -4.131 1.00 98.62 77 GLU A N 1
ATOM 544 C CA . GLU A 1 77 ? -7.081 0.101 -4.116 1.00 98.62 77 GLU A CA 1
ATOM 545 C C . GLU A 1 77 ? -7.696 -1.214 -3.612 1.00 98.62 77 GLU A C 1
ATOM 547 O O . GLU A 1 77 ? -8.580 -1.187 -2.754 1.00 98.62 77 GLU A O 1
ATOM 552 N N . GLU A 1 78 ? -7.192 -2.365 -4.070 1.00 98.62 78 GLU A N 1
ATOM 553 C CA . GLU A 1 78 ? -7.635 -3.684 -3.596 1.00 98.62 78 GLU A CA 1
ATOM 554 C C . GLU A 1 78 ? -7.321 -3.901 -2.105 1.00 98.62 78 GLU A C 1
ATOM 556 O O . GLU A 1 78 ? -8.150 -4.430 -1.360 1.0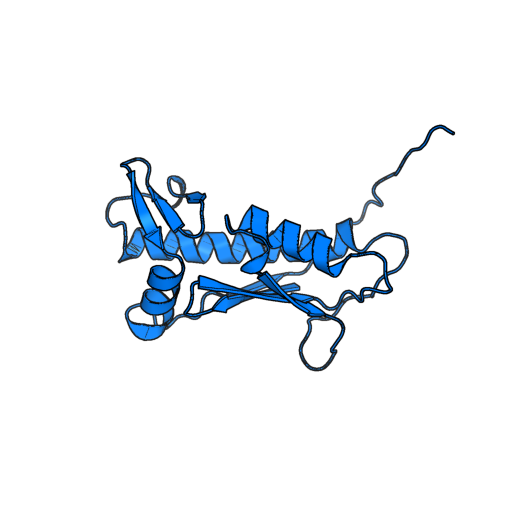0 98.62 78 GLU A O 1
ATOM 561 N N . VAL A 1 79 ? -6.143 -3.474 -1.635 1.00 98.75 79 VAL A N 1
ATOM 562 C CA . VAL A 1 79 ? -5.780 -3.523 -0.207 1.00 98.75 79 VAL A CA 1
ATOM 563 C C . VAL A 1 79 ? -6.664 -2.589 0.618 1.00 98.75 79 VAL A C 1
ATOM 565 O O . VAL A 1 79 ? -7.207 -3.010 1.640 1.00 98.75 79 VAL A O 1
ATOM 568 N N . ARG A 1 80 ? -6.867 -1.345 0.168 1.00 98.69 80 ARG A N 1
ATOM 569 C CA . ARG A 1 80 ? -7.770 -0.375 0.804 1.00 98.69 80 ARG A CA 1
ATOM 570 C C . ARG A 1 80 ? -9.170 -0.955 0.959 1.00 98.69 80 ARG A C 1
ATOM 572 O O . ARG A 1 80 ? -9.784 -0.813 2.013 1.00 98.69 80 ARG A O 1
ATOM 579 N N . GLU A 1 81 ? -9.675 -1.611 -0.077 1.00 98.38 81 GLU A N 1
ATOM 580 C CA . GLU A 1 81 ? -10.995 -2.221 -0.049 1.00 98.38 81 GLU A CA 1
ATOM 581 C C . GLU A 1 81 ? -11.091 -3.348 0.990 1.00 98.38 81 GLU A C 1
ATOM 583 O O . GLU A 1 81 ? -12.057 -3.394 1.754 1.00 98.38 81 GLU A O 1
ATOM 588 N N . GLN A 1 82 ? -10.080 -4.217 1.079 1.00 98.56 82 GLN A N 1
ATOM 589 C CA . GLN A 1 82 ? -10.012 -5.249 2.119 1.00 98.56 82 GLN A CA 1
ATOM 590 C C . GLN A 1 82 ? -10.017 -4.640 3.530 1.00 98.56 82 GLN A C 1
ATOM 592 O O . GLN A 1 82 ? -10.808 -5.069 4.369 1.00 98.56 82 GLN A O 1
ATOM 597 N N . ILE A 1 83 ? -9.200 -3.608 3.774 1.00 98.56 83 ILE A N 1
ATOM 598 C CA . ILE A 1 83 ? -9.122 -2.886 5.060 1.00 98.56 83 ILE A CA 1
ATOM 599 C C . ILE A 1 83 ? -10.493 -2.335 5.454 1.00 98.56 83 ILE A C 1
ATOM 601 O O . ILE A 1 83 ? -10.977 -2.568 6.563 1.00 98.56 83 ILE A O 1
ATOM 605 N N . VAL A 1 84 ? -11.126 -1.604 4.539 1.00 98.25 84 VAL A N 1
ATOM 606 C CA . VAL A 1 84 ? -12.391 -0.913 4.788 1.00 98.25 84 VAL A CA 1
ATOM 607 C C . VAL A 1 84 ? -13.531 -1.905 5.021 1.00 98.25 84 VAL A C 1
ATOM 609 O O . VAL A 1 84 ? -14.305 -1.734 5.964 1.00 98.25 84 VAL A O 1
ATOM 612 N N . ARG A 1 85 ? -13.613 -2.978 4.224 1.00 97.75 85 ARG A N 1
ATOM 613 C CA . ARG A 1 85 ? -14.610 -4.039 4.429 1.00 97.75 85 ARG A CA 1
ATOM 614 C C . ARG A 1 85 ? -14.408 -4.750 5.767 1.00 97.75 85 ARG A C 1
ATOM 616 O O . ARG A 1 85 ? -15.383 -4.963 6.484 1.00 97.75 85 ARG A O 1
ATOM 623 N N . HIS A 1 86 ? -13.165 -5.077 6.128 1.00 98.19 86 HIS A N 1
ATOM 624 C CA . HIS A 1 86 ? -12.860 -5.714 7.412 1.00 98.19 86 HIS A CA 1
ATOM 625 C C . HIS A 1 86 ? -13.277 -4.835 8.588 1.00 98.19 86 HIS A C 1
ATOM 627 O O . HIS A 1 86 ? -13.970 -5.280 9.505 1.00 98.19 86 HIS A O 1
ATOM 633 N N . ALA A 1 87 ? -12.906 -3.555 8.535 1.00 97.94 87 ALA A N 1
ATOM 634 C CA . ALA A 1 87 ? -13.267 -2.594 9.560 1.00 97.94 87 ALA A CA 1
ATOM 635 C C . ALA A 1 87 ? -14.789 -2.450 9.688 1.00 97.94 87 ALA A C 1
ATOM 637 O O . ALA A 1 87 ? -15.292 -2.522 10.806 1.00 97.94 87 ALA A O 1
ATOM 638 N N . ALA A 1 88 ? -15.529 -2.322 8.584 1.00 97.56 88 ALA A N 1
ATOM 639 C CA . ALA A 1 88 ? -16.992 -2.240 8.602 1.00 97.56 88 ALA A CA 1
ATOM 640 C C . ALA A 1 88 ? -17.646 -3.479 9.242 1.00 97.56 88 ALA A C 1
ATOM 642 O O . ALA A 1 88 ? -18.516 -3.353 10.107 1.00 97.56 88 ALA A O 1
ATOM 643 N N . ASN A 1 89 ? -17.191 -4.675 8.861 1.00 96.75 89 ASN A N 1
ATOM 644 C CA . ASN A 1 89 ? -17.779 -5.934 9.314 1.00 96.75 89 ASN A CA 1
ATOM 645 C C . ASN A 1 89 ? -17.499 -6.232 10.792 1.00 96.75 89 ASN A C 1
ATOM 647 O O . ASN A 1 89 ? -18.354 -6.804 11.471 1.00 96.75 89 ASN A O 1
ATOM 651 N N . HIS A 1 90 ? -16.320 -5.854 11.295 1.00 96.81 90 HIS A N 1
ATOM 652 C CA . HIS A 1 90 ? -15.840 -6.343 12.590 1.00 96.81 90 HIS A CA 1
ATOM 653 C C . HIS A 1 90 ? -15.577 -5.263 13.641 1.00 96.81 90 HIS A C 1
ATOM 655 O O . HIS A 1 90 ? -15.794 -5.508 14.825 1.00 96.81 90 HIS A O 1
ATOM 661 N N . LEU A 1 91 ? -15.116 -4.075 13.244 1.00 97.00 91 LEU A N 1
ATOM 662 C CA . LEU A 1 91 ? -14.557 -3.078 14.171 1.00 97.00 91 LEU A CA 1
ATOM 663 C C . LEU A 1 91 ? -15.433 -1.821 14.285 1.00 97.00 91 LEU A C 1
ATOM 665 O O . LEU A 1 91 ? -15.521 -1.201 15.342 1.00 97.00 91 LEU A O 1
ATOM 669 N N . LEU A 1 92 ? -16.133 -1.474 13.208 1.00 96.06 92 LEU A N 1
ATOM 670 C CA . LEU A 1 92 ? -17.019 -0.321 13.063 1.00 96.06 92 LEU A CA 1
ATOM 671 C C . LEU A 1 92 ? -18.439 -0.783 12.719 1.00 96.06 92 LEU A C 1
ATOM 673 O O . LEU A 1 92 ? -19.083 -0.251 11.817 1.00 96.06 92 LEU A O 1
ATOM 677 N N . THR A 1 93 ? -18.929 -1.779 13.462 1.00 89.88 93 THR A N 1
ATOM 678 C CA . THR A 1 93 ? -20.231 -2.411 13.209 1.00 89.88 93 THR A CA 1
ATOM 679 C C . THR A 1 93 ? -21.364 -1.385 13.080 1.00 89.88 93 THR A C 1
ATOM 681 O O . THR A 1 93 ? -21.403 -0.355 13.770 1.00 89.88 93 THR A O 1
ATOM 684 N N . GLY A 1 94 ? -22.279 -1.669 12.149 1.00 91.06 94 GLY A N 1
ATOM 685 C CA . GLY A 1 94 ? -23.394 -0.793 11.789 1.00 91.06 94 GLY A CA 1
ATOM 686 C C . GLY A 1 94 ? -23.056 0.307 10.777 1.00 91.06 94 GLY A C 1
ATOM 687 O O . GLY A 1 94 ? -23.955 1.071 10.437 1.00 91.06 94 GLY A O 1
ATOM 688 N N . MET A 1 95 ? -21.806 0.401 10.305 1.00 94.25 95 MET A N 1
ATOM 689 C CA . MET A 1 95 ? -21.402 1.284 9.204 1.00 94.25 95 MET A CA 1
ATOM 690 C C . MET A 1 95 ? -21.278 0.508 7.893 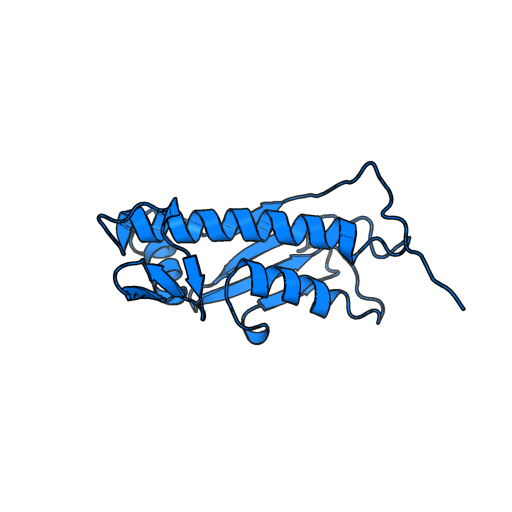1.00 94.25 95 MET A C 1
ATOM 692 O O . MET A 1 95 ? -20.740 -0.597 7.873 1.00 94.25 95 MET A O 1
ATOM 696 N N . ASP A 1 96 ? -21.715 1.125 6.797 1.00 95.44 96 ASP A N 1
ATOM 697 C CA . ASP A 1 96 ? -21.480 0.601 5.454 1.00 95.44 96 ASP A CA 1
ATOM 698 C C . ASP A 1 96 ? -20.042 0.905 5.005 1.00 95.44 96 ASP A C 1
ATOM 700 O O . ASP A 1 96 ? -19.520 2.002 5.229 1.00 95.44 96 ASP A O 1
ATOM 704 N N . ALA A 1 97 ? -19.394 -0.073 4.368 1.00 95.94 97 ALA A N 1
ATOM 705 C CA . ALA A 1 97 ? -17.997 0.017 3.942 1.00 95.94 97 ALA A CA 1
ATOM 706 C C . ALA A 1 97 ? -17.741 1.181 2.963 1.00 95.94 97 ALA A C 1
ATOM 708 O O . ALA A 1 97 ? -16.701 1.827 3.020 1.00 95.94 97 ALA A O 1
ATOM 709 N N . ASP A 1 98 ? -18.702 1.501 2.098 1.00 96.25 98 ASP A N 1
ATOM 710 C CA . ASP A 1 98 ? -18.627 2.611 1.138 1.00 96.25 98 ASP A CA 1
ATOM 711 C C . ASP A 1 98 ? -18.606 4.002 1.797 1.00 96.25 98 ASP A C 1
ATOM 713 O O . ASP A 1 98 ? -18.218 4.984 1.162 1.00 96.25 98 ASP A O 1
ATOM 717 N N . ARG A 1 99 ? -18.985 4.094 3.076 1.00 96.75 99 ARG A N 1
ATOM 718 C CA . ARG A 1 99 ? -18.971 5.336 3.857 1.00 96.75 99 ARG A CA 1
ATOM 719 C C . ARG A 1 99 ? -17.699 5.534 4.673 1.00 96.75 99 ARG A C 1
ATOM 721 O O . ARG A 1 99 ? -17.550 6.595 5.279 1.00 96.75 99 ARG A O 1
ATOM 728 N N . LEU A 1 100 ? -16.815 4.541 4.722 1.00 98.12 100 LEU A N 1
ATOM 729 C CA . LEU A 1 100 ? -15.549 4.621 5.441 1.00 98.12 100 LEU A CA 1
ATOM 730 C C . LEU A 1 100 ? -14.429 5.099 4.511 1.00 98.12 100 LEU A C 1
ATOM 732 O O . LEU A 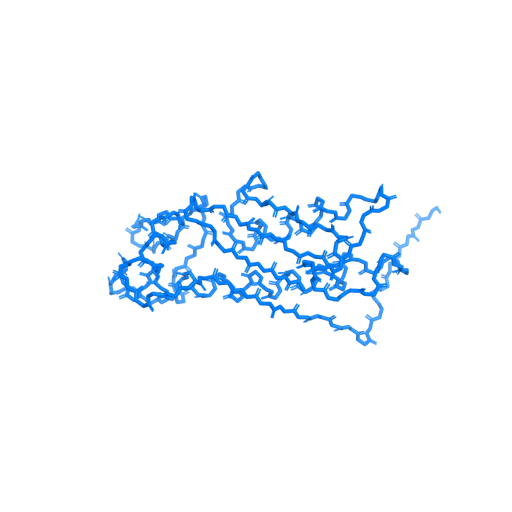1 100 ? -14.403 4.798 3.314 1.00 98.12 100 LEU A O 1
ATOM 736 N N . TRP A 1 101 ? -13.461 5.816 5.071 1.00 98.06 101 TRP A N 1
ATOM 737 C CA . TRP A 1 101 ? -12.260 6.236 4.350 1.00 98.06 101 TRP A CA 1
ATOM 738 C C . TRP A 1 101 ? -11.002 6.006 5.181 1.00 98.06 101 TRP A C 1
ATOM 740 O O . TRP A 1 101 ? -11.081 5.749 6.382 1.00 98.06 101 TRP A O 1
ATOM 750 N N . LEU A 1 102 ? -9.846 6.051 4.518 1.00 98.31 102 LEU A N 1
ATOM 751 C CA . LEU A 1 102 ? -8.545 5.978 5.173 1.00 98.31 102 LEU A CA 1
ATOM 752 C C . LEU A 1 102 ? -8.000 7.393 5.342 1.00 98.31 102 LEU A C 1
ATOM 754 O O . LEU A 1 102 ? -8.022 8.172 4.392 1.00 98.31 102 LEU A O 1
ATOM 758 N N . GLU A 1 103 ? -7.545 7.716 6.546 1.00 97.31 103 GLU A N 1
ATOM 759 C CA . GLU A 1 103 ? -6.954 9.010 6.883 1.00 97.31 103 GLU A CA 1
ATOM 760 C C . GLU A 1 103 ? -6.044 8.860 8.108 1.00 97.31 103 GLU A C 1
ATOM 762 O O . GLU A 1 103 ? -6.446 8.280 9.124 1.00 97.31 103 GLU A O 1
ATOM 767 N N . ASP A 1 104 ? -4.829 9.407 8.016 1.00 95.56 104 ASP A N 1
ATOM 768 C CA . ASP A 1 104 ? -3.794 9.390 9.058 1.00 95.56 104 ASP A CA 1
ATOM 769 C C . ASP A 1 104 ? -3.532 7.993 9.653 1.00 95.56 104 ASP A C 1
ATOM 771 O O . ASP A 1 104 ? -3.449 7.821 10.870 1.00 95.56 104 ASP A O 1
ATOM 775 N N . GLY A 1 105 ? -3.444 6.962 8.805 1.00 97.19 105 GLY A N 1
ATOM 776 C CA . GLY A 1 105 ? -3.196 5.587 9.255 1.00 97.19 105 GLY A CA 1
ATOM 777 C C . GLY A 1 105 ? -4.345 4.964 10.051 1.00 97.19 105 GLY A C 1
ATOM 778 O O . GLY A 1 105 ? -4.130 4.062 10.867 1.00 97.19 105 GLY A O 1
ATOM 779 N N . ALA A 1 106 ? -5.574 5.418 9.810 1.00 98.44 106 ALA A N 1
ATOM 780 C CA . ALA A 1 106 ? -6.778 4.857 10.401 1.00 98.44 106 ALA A CA 1
ATOM 781 C C . ALA A 1 106 ? -7.920 4.741 9.387 1.00 98.44 106 ALA A C 1
ATOM 783 O O . ALA A 1 106 ? -8.031 5.530 8.452 1.00 98.44 106 ALA A O 1
ATOM 784 N N . VAL A 1 107 ? -8.817 3.787 9.632 1.00 98.62 107 VAL A N 1
ATOM 785 C CA . VAL A 1 107 ? -10.152 3.761 9.033 1.00 98.62 107 VAL A CA 1
ATOM 786 C C . VAL A 1 107 ? -11.046 4.707 9.823 1.00 98.62 107 VAL A C 1
ATOM 788 O O . VAL A 1 107 ? -11.159 4.576 11.045 1.00 98.62 107 VAL A O 1
ATOM 791 N N . VAL A 1 108 ? -11.685 5.647 9.137 1.00 98.44 108 VAL A N 1
ATOM 792 C CA . VAL A 1 108 ? -12.534 6.683 9.729 1.00 98.44 108 VAL A CA 1
ATOM 793 C C . VAL A 1 108 ? -13.979 6.489 9.287 1.00 98.44 108 VAL A C 1
ATOM 795 O O . VAL A 1 108 ? -14.259 6.241 8.113 1.00 98.44 108 VAL A O 1
ATOM 798 N N . ALA A 1 109 ? -14.896 6.592 10.248 1.00 98.06 109 ALA A N 1
ATOM 799 C CA . ALA A 1 109 ? -16.331 6.569 10.024 1.00 98.06 109 ALA A CA 1
ATOM 800 C C . ALA A 1 109 ? -16.934 7.986 10.048 1.00 98.06 109 ALA A C 1
ATOM 802 O O . ALA A 1 109 ? -16.439 8.861 10.764 1.00 98.06 109 ALA A O 1
ATOM 803 N N . PRO A 1 110 ? -18.068 8.220 9.356 1.00 96.75 110 PRO A N 1
ATOM 804 C CA . PRO A 1 110 ? -18.742 9.523 9.342 1.00 96.75 110 PRO A CA 1
ATOM 805 C C . PRO A 1 110 ? -19.234 10.004 10.712 1.00 96.75 110 PRO A C 1
ATOM 807 O O . PRO A 1 110 ? -19.488 11.191 10.894 1.00 96.75 110 PRO A O 1
ATOM 810 N N . ASP A 1 111 ? -19.410 9.087 11.664 1.00 95.56 111 ASP A N 1
ATOM 811 C CA . ASP A 1 111 ? -19.815 9.390 13.039 1.00 95.56 111 ASP A CA 1
ATOM 812 C C . ASP A 1 111 ? -18.636 9.779 13.953 1.00 95.56 111 ASP A C 1
ATOM 814 O O . ASP A 1 111 ? -18.832 10.031 15.142 1.00 95.56 111 ASP A O 1
ATOM 818 N N . GLY A 1 112 ? -17.420 9.848 13.400 1.00 95.00 112 GLY A N 1
ATOM 819 C CA . GLY A 1 112 ? -16.198 10.236 14.097 1.00 95.00 112 GLY A CA 1
ATOM 820 C C . GLY A 1 112 ? -15.439 9.079 14.746 1.00 95.00 112 GLY A C 1
ATOM 821 O O . GLY A 1 112 ? -14.350 9.307 15.277 1.00 95.00 112 GLY A O 1
ATOM 822 N N . ARG A 1 113 ? -15.953 7.840 14.707 1.00 97.31 113 ARG A N 1
ATOM 823 C CA . ARG A 1 113 ? -15.178 6.670 15.146 1.00 97.31 113 ARG A CA 1
ATOM 824 C C . ARG A 1 113 ? -13.983 6.449 14.219 1.00 97.31 113 ARG A C 1
ATOM 826 O O . ARG A 1 113 ? -14.087 6.600 13.003 1.00 97.31 113 ARG A O 1
ATOM 833 N N . ARG A 1 114 ? -12.846 6.068 14.804 1.00 97.88 114 ARG A N 1
ATOM 834 C CA . ARG A 1 114 ? -11.596 5.780 14.089 1.00 97.88 114 ARG A CA 1
ATOM 835 C C . ARG A 1 114 ? -10.984 4.491 14.617 1.00 97.88 114 ARG A C 1
ATOM 837 O O . ARG A 1 114 ? -11.024 4.252 15.823 1.00 97.88 114 ARG A O 1
ATOM 844 N N . VAL A 1 115 ? -10.407 3.687 13.730 1.00 98.38 115 VAL A N 1
ATOM 845 C CA . VAL A 1 115 ? -9.683 2.454 14.074 1.00 98.38 115 VAL A CA 1
ATOM 846 C C . VAL A 1 115 ? -8.347 2.450 13.343 1.00 98.38 115 VAL A C 1
ATOM 848 O O . VAL A 1 115 ? -8.327 2.626 12.128 1.00 98.38 115 VAL A O 1
ATOM 851 N N . SER A 1 116 ? -7.235 2.273 14.062 1.00 98.56 116 SER A N 1
ATOM 852 C CA . SER A 1 116 ? -5.901 2.282 13.449 1.00 98.56 116 SER A CA 1
ATOM 853 C C . SER A 1 116 ? -5.701 1.103 12.496 1.00 98.56 116 SER A C 1
ATOM 855 O O . SER A 1 116 ? -6.282 0.030 12.690 1.00 98.56 116 SER A O 1
ATOM 857 N N . LEU A 1 117 ? -4.840 1.278 11.492 1.00 98.56 117 LEU A N 1
ATOM 858 C CA . LEU A 1 117 ? -4.461 0.191 10.586 1.00 98.56 117 LEU A CA 1
ATOM 859 C C . LEU A 1 117 ? -3.773 -0.969 11.316 1.00 98.56 117 LEU A C 1
ATOM 861 O O . LEU A 1 117 ? -4.036 -2.116 10.977 1.00 98.56 117 LEU A O 1
ATOM 865 N N . GLU A 1 118 ? -2.994 -0.691 12.365 1.00 98.38 118 GLU A N 1
ATOM 866 C CA . GLU A 1 118 ? -2.442 -1.706 13.280 1.00 98.38 118 GLU A CA 1
ATOM 867 C C . GLU A 1 118 ? -3.557 -2.568 13.901 1.00 98.38 118 GLU A C 1
ATOM 869 O O . GLU A 1 118 ? -3.511 -3.797 13.870 1.00 98.38 118 GLU A O 1
ATOM 874 N N . THR A 1 119 ? -4.626 -1.933 14.398 1.00 98.44 119 THR A N 1
ATOM 875 C CA . THR A 1 119 ? -5.771 -2.660 14.970 1.00 98.44 119 THR A CA 1
ATOM 876 C C . THR A 1 119 ? -6.459 -3.515 13.909 1.00 98.44 119 THR A C 1
ATOM 878 O O . THR A 1 119 ? -6.814 -4.661 14.181 1.00 98.44 119 THR A O 1
ATOM 881 N N . VAL A 1 120 ? -6.638 -2.983 12.695 1.00 98.38 120 VAL A N 1
ATOM 882 C CA . VAL A 1 120 ? -7.208 -3.736 11.567 1.00 98.38 120 VAL A CA 1
ATOM 883 C C . VAL A 1 120 ? -6.337 -4.946 11.223 1.00 98.38 120 VAL A C 1
ATOM 885 O O . VAL A 1 120 ? -6.874 -6.048 11.106 1.00 98.38 120 VAL A O 1
ATOM 888 N N . ALA A 1 121 ? -5.020 -4.761 11.107 1.00 97.88 121 ALA A N 1
ATOM 889 C CA . ALA A 1 121 ? -4.060 -5.807 10.770 1.00 97.88 121 ALA A CA 1
ATOM 890 C C . ALA A 1 121 ? -4.080 -6.938 11.805 1.00 97.88 121 ALA A C 1
ATOM 892 O O . ALA A 1 121 ? -4.360 -8.088 11.463 1.00 97.88 121 ALA A O 1
ATOM 893 N N . LEU A 1 122 ? -3.894 -6.600 13.085 1.00 98.00 122 LEU A N 1
ATOM 894 C CA . LEU A 1 122 ? -3.899 -7.565 14.184 1.00 98.00 122 LEU A CA 1
ATOM 895 C C . LEU A 1 122 ? -5.245 -8.284 14.305 1.00 98.00 122 LEU A C 1
ATOM 897 O O . LEU A 1 122 ? -5.285 -9.493 14.546 1.00 98.00 122 LEU A O 1
ATOM 901 N N . HIS A 1 123 ? -6.358 -7.567 14.127 1.00 98.12 123 HIS A N 1
ATOM 902 C CA . HIS A 1 123 ? -7.680 -8.177 14.196 1.00 98.12 123 HIS A CA 1
ATOM 903 C C . HIS A 1 123 ? -7.915 -9.142 13.028 1.00 98.12 123 HIS A C 1
ATOM 905 O O . HIS A 1 123 ? -8.372 -10.257 13.257 1.00 98.12 123 HIS A O 1
ATOM 911 N N . SER A 1 124 ? -7.579 -8.745 11.796 1.00 97.69 124 SER A N 1
ATOM 912 C CA . SER A 1 124 ? -7.722 -9.577 10.587 1.00 97.69 124 SER A CA 1
ATOM 913 C C . SER A 1 124 ? -6.831 -10.814 10.604 1.00 97.69 124 SER A C 1
ATOM 915 O O . SER A 1 124 ? -7.231 -11.885 10.157 1.00 97.69 124 SER A O 1
ATOM 917 N N . LEU A 1 125 ? -5.604 -10.698 11.105 1.00 95.25 125 LEU A N 1
ATOM 918 C CA . LEU A 1 125 ? -4.667 -11.814 11.043 1.00 95.25 125 LEU A CA 1
ATOM 919 C C . LEU A 1 125 ? -4.839 -12.785 12.216 1.00 95.25 125 LEU A C 1
ATOM 921 O O . LEU A 1 125 ? -4.664 -13.993 12.049 1.00 95.25 125 LEU A O 1
ATOM 925 N N . HIS A 1 126 ? -5.182 -12.279 13.404 1.00 95.00 126 HIS A N 1
ATOM 926 C CA . HIS A 1 126 ? -5.113 -13.069 14.637 1.00 95.00 126 HIS A CA 1
ATOM 927 C C . HIS A 1 126 ? -6.449 -13.297 15.345 1.00 95.00 126 HIS A C 1
ATOM 929 O O . HIS A 1 126 ? -6.515 -14.190 16.189 1.00 95.00 126 HIS A O 1
ATOM 935 N N . GLN A 1 127 ? -7.500 -12.523 15.051 1.00 94.25 127 GLN A N 1
ATOM 936 C CA . GLN A 1 127 ? -8.746 -12.560 15.835 1.00 94.25 127 GLN A CA 1
ATOM 937 C C . GLN A 1 127 ? -9.974 -12.955 15.010 1.00 94.25 127 GLN A C 1
ATOM 939 O O . GLN A 1 127 ? -10.766 -13.782 15.460 1.00 94.25 127 GLN A O 1
ATOM 944 N N . ALA A 1 128 ? -10.121 -12.407 13.806 1.00 92.50 128 ALA A N 1
ATOM 945 C CA . ALA A 1 128 ? -11.220 -12.684 12.885 1.00 92.50 128 ALA A CA 1
ATOM 946 C C . ALA A 1 128 ? -10.672 -13.009 11.498 1.00 92.50 128 ALA A C 1
ATOM 948 O O . ALA A 1 128 ? -9.674 -12.433 11.101 1.00 92.50 128 ALA A O 1
ATOM 949 N N . ASP A 1 129 ? -11.322 -13.920 10.777 1.00 93.38 129 ASP A N 1
ATOM 950 C CA . ASP A 1 129 ? -11.007 -14.369 9.409 1.00 93.38 129 ASP A CA 1
ATOM 951 C C . ASP A 1 129 ? -9.647 -15.046 9.179 1.00 93.38 129 ASP A C 1
ATOM 953 O O . ASP A 1 129 ? -9.533 -15.837 8.244 1.00 93.38 129 ASP A O 1
ATOM 957 N N . GLN A 1 130 ? -8.643 -14.810 10.035 1.00 94.44 130 GLN A N 1
ATOM 958 C CA . GLN A 1 130 ? -7.276 -15.329 9.872 1.00 94.44 130 GLN A CA 1
ATOM 959 C C . GLN A 1 130 ? -6.718 -15.006 8.479 1.00 94.44 130 GLN A C 1
ATOM 961 O O . GLN A 1 130 ? -6.074 -15.827 7.823 1.00 94.44 130 GLN A O 1
ATOM 966 N N . HIS A 1 131 ? -7.013 -13.792 8.019 1.00 94.19 131 HIS A N 1
ATOM 967 C CA . HIS A 1 131 ? -6.769 -13.335 6.663 1.00 94.19 131 HIS A CA 1
ATOM 968 C C . HIS A 1 131 ? -5.667 -12.282 6.649 1.00 94.19 131 HIS A C 1
ATOM 970 O O . HIS A 1 131 ? -5.738 -11.263 7.341 1.00 94.19 131 HIS A O 1
ATOM 976 N N . GLN A 1 132 ? -4.653 -12.517 5.820 1.00 97.25 132 GLN A N 1
ATOM 977 C CA . GLN A 1 132 ? -3.614 -11.536 5.551 1.00 97.25 132 GLN A CA 1
ATOM 978 C C . GLN A 1 132 ? -4.129 -10.534 4.522 1.00 97.25 132 GLN A C 1
ATOM 980 O O . GLN A 1 132 ? -4.338 -10.876 3.358 1.00 97.25 132 GLN A O 1
ATOM 985 N N . ILE A 1 133 ? -4.251 -9.273 4.929 1.00 98.38 133 ILE A N 1
ATOM 986 C CA . ILE A 1 133 ? -4.601 -8.195 4.007 1.00 98.38 133 ILE A CA 1
ATOM 987 C C . ILE A 1 133 ? -3.414 -7.936 3.075 1.00 98.38 133 ILE A C 1
ATOM 989 O O . ILE A 1 133 ? -2.357 -7.451 3.496 1.00 98.38 133 ILE A O 1
ATOM 993 N N . MET A 1 134 ? -3.588 -8.299 1.807 1.00 98.50 134 MET A N 1
ATOM 994 C CA . MET A 1 134 ? -2.604 -8.114 0.745 1.00 98.50 134 MET A CA 1
ATOM 995 C C . MET A 1 134 ? -3.258 -8.209 -0.635 1.00 98.50 134 MET A C 1
ATOM 997 O O . MET A 1 134 ? -4.308 -8.831 -0.793 1.00 98.50 134 MET A O 1
ATOM 1001 N N . ALA A 1 135 ? -2.622 -7.628 -1.647 1.00 98.38 135 ALA A N 1
ATOM 1002 C CA . ALA A 1 135 ? -3.051 -7.743 -3.037 1.00 98.38 135 ALA A CA 1
ATOM 1003 C C . ALA A 1 135 ? -1.857 -7.766 -3.991 1.00 98.38 135 ALA A C 1
ATOM 1005 O O . ALA A 1 135 ? -0.766 -7.289 -3.674 1.00 98.38 135 ALA A O 1
ATOM 1006 N N . THR A 1 136 ? -2.069 -8.324 -5.182 1.00 97.69 136 THR A N 1
ATOM 1007 C CA . THR A 1 136 ? -1.110 -8.279 -6.289 1.00 97.69 136 THR A CA 1
ATOM 1008 C C . THR A 1 136 ? -1.849 -7.922 -7.562 1.00 97.69 136 THR A C 1
ATOM 1010 O O . THR A 1 136 ? -2.745 -8.649 -7.978 1.00 97.69 136 THR A O 1
ATOM 1013 N N . ALA A 1 137 ? -1.427 -6.840 -8.210 1.00 96.44 137 ALA A N 1
ATOM 1014 C CA . ALA A 1 137 ? -2.053 -6.350 -9.427 1.00 96.44 137 ALA A CA 1
ATOM 1015 C C . ALA A 1 137 ? -1.030 -6.091 -10.537 1.00 96.44 137 ALA A C 1
ATOM 1017 O O . ALA A 1 137 ? 0.166 -5.868 -10.304 1.00 96.44 137 ALA A O 1
ATOM 1018 N N . SER A 1 138 ? -1.531 -6.094 -11.771 1.00 94.25 138 SER A N 1
ATOM 1019 C CA . SER A 1 138 ? -0.786 -5.735 -12.976 1.00 94.25 138 SER A CA 1
ATOM 1020 C C . SER A 1 138 ? -1.500 -4.625 -13.748 1.00 94.25 138 SER A C 1
ATOM 1022 O O . SER A 1 138 ? -2.715 -4.402 -13.637 1.00 94.25 138 SER A O 1
ATOM 1024 N N . HIS A 1 139 ? -0.731 -3.889 -14.541 1.00 91.94 139 HIS A N 1
ATOM 1025 C CA . HIS A 1 139 ? -1.252 -2.828 -15.381 1.00 91.94 139 HIS A CA 1
ATOM 1026 C C . HIS A 1 139 ? -0.579 -2.872 -16.745 1.00 91.94 139 HIS A C 1
ATOM 1028 O O . HIS A 1 139 ? 0.620 -3.101 -16.859 1.00 91.94 139 HIS A O 1
ATOM 1034 N N . MET A 1 140 ? -1.381 -2.639 -17.775 1.00 88.38 140 MET A N 1
ATOM 1035 C CA . MET A 1 140 ? -0.925 -2.426 -19.136 1.00 88.38 140 MET A CA 1
ATOM 1036 C C . MET A 1 140 ? -1.734 -1.279 -19.725 1.00 88.38 140 MET A C 1
ATOM 1038 O O . MET A 1 140 ? -2.902 -1.102 -19.369 1.00 88.38 140 MET A O 1
ATOM 1042 N N . SER A 1 141 ? -1.139 -0.549 -20.660 1.00 81.31 141 SER A N 1
ATOM 1043 C CA . SER A 1 141 ? -1.854 0.447 -21.444 1.00 81.31 141 SER A CA 1
ATOM 1044 C C . SER A 1 141 ? -1.623 0.221 -22.928 1.00 81.31 141 SER A C 1
ATOM 1046 O O . SER A 1 141 ? -0.513 -0.085 -23.360 1.00 81.31 141 SER A O 1
ATOM 1048 N N . TYR A 1 142 ? -2.688 0.398 -23.704 1.00 77.62 142 TYR A N 1
ATOM 1049 C CA . TYR A 1 142 ? -2.647 0.405 -25.167 1.00 77.62 142 TYR A CA 1
ATOM 1050 C C . TYR A 1 142 ? -2.372 1.804 -25.734 1.00 77.62 142 TYR A C 1
ATOM 1052 O O . TYR A 1 142 ? -2.250 1.967 -26.946 1.00 77.62 142 TYR A O 1
ATOM 1060 N N . ILE A 1 143 ? -2.297 2.817 -24.866 1.00 75.44 143 ILE A N 1
ATOM 1061 C CA . ILE A 1 143 ? -2.101 4.219 -25.226 1.00 75.44 143 ILE A CA 1
ATOM 1062 C C . ILE A 1 143 ? -0.841 4.715 -24.519 1.00 75.44 143 ILE A C 1
ATOM 1064 O O . ILE A 1 143 ? -0.718 4.617 -23.298 1.00 75.44 143 ILE A O 1
ATOM 1068 N N . SER A 1 144 ? 0.095 5.266 -25.290 1.00 73.69 144 SER A N 1
ATOM 1069 C CA . SER A 1 144 ? 1.240 5.979 -24.726 1.00 73.69 144 SER A CA 1
ATOM 1070 C C . SER A 1 144 ? 0.779 7.382 -24.309 1.00 73.69 144 SER A C 1
ATOM 1072 O O . SER A 1 144 ? 0.243 8.099 -25.159 1.00 73.69 144 SER A O 1
ATOM 1074 N N . PRO A 1 145 ? 0.914 7.778 -23.029 1.00 75.12 145 PRO A N 1
ATOM 1075 C CA . PRO A 1 145 ? 0.513 9.108 -22.589 1.00 75.12 145 PRO A CA 1
ATOM 1076 C C . PRO A 1 145 ? 1.406 10.141 -23.291 1.00 75.12 145 PRO A C 1
ATOM 1078 O O . PRO A 1 145 ? 2.622 10.032 -23.165 1.00 75.12 145 PRO A O 1
ATOM 1081 N N . PRO A 1 146 ? 0.862 11.113 -24.047 1.00 77.12 146 PRO A N 1
ATOM 1082 C CA . PRO A 1 146 ? 1.687 12.066 -24.779 1.00 77.12 146 PRO A CA 1
ATOM 1083 C C . PRO A 1 146 ? 2.230 13.146 -23.827 1.00 77.12 146 PRO A C 1
ATOM 1085 O O . PRO A 1 146 ? 1.447 13.980 -23.363 1.00 77.12 146 PRO A O 1
ATOM 1088 N N . PRO A 1 147 ? 3.544 13.191 -23.528 1.00 81.44 147 PRO A N 1
ATOM 1089 C CA . PRO A 1 147 ? 4.125 14.366 -22.897 1.00 81.44 147 PRO A CA 1
ATOM 1090 C C . PRO A 1 147 ? 4.237 15.490 -23.936 1.00 81.44 147 PRO A C 1
ATOM 1092 O O . PRO A 1 147 ? 4.572 15.248 -25.096 1.00 81.44 147 PRO A O 1
ATOM 1095 N N . PHE A 1 148 ? 3.996 16.732 -23.525 1.00 83.88 148 PHE A N 1
ATOM 1096 C CA . PHE A 1 148 ? 4.293 17.910 -24.337 1.00 83.88 148 PHE A CA 1
ATOM 1097 C C . PHE A 1 148 ? 5.204 18.854 -23.558 1.00 83.88 148 PHE A C 1
ATOM 1099 O O . PHE A 1 148 ? 5.139 18.939 -22.334 1.00 83.88 148 PHE A O 1
ATOM 1106 N N . ALA A 1 149 ? 6.057 19.566 -24.282 1.00 82.38 149 ALA A N 1
ATOM 1107 C CA . ALA A 1 149 ? 6.892 20.627 -23.748 1.00 82.38 149 ALA A CA 1
ATOM 1108 C C . ALA A 1 149 ? 6.936 21.769 -24.767 1.00 82.38 149 ALA A C 1
ATOM 1110 O O . ALA A 1 149 ? 6.888 21.529 -25.974 1.00 82.38 149 ALA A O 1
ATOM 1111 N N . ALA A 1 150 ? 7.039 22.999 -24.278 1.00 78.94 150 ALA A N 1
ATOM 1112 C CA . ALA A 1 150 ? 7.463 24.147 -25.065 1.00 78.94 150 ALA A CA 1
ATOM 1113 C C . ALA A 1 150 ? 8.802 24.605 -24.481 1.00 78.94 150 ALA A C 1
ATOM 1115 O O . ALA A 1 150 ? 8.904 24.765 -23.262 1.00 78.94 150 ALA A O 1
ATOM 1116 N N . GLN A 1 151 ? 9.817 24.736 -25.333 1.00 66.81 151 GLN A N 1
ATOM 1117 C CA . GLN A 1 151 ? 11.153 25.212 -24.970 1.00 66.81 151 GLN A CA 1
ATOM 1118 C C . GLN A 1 151 ? 11.412 26.572 -25.602 1.00 66.81 151 GLN A C 1
ATOM 1120 O O . GLN A 1 151 ? 10.987 26.758 -26.766 1.00 66.81 151 GLN A O 1
#